Protein AF-A0A077FEL2-F1 (afdb_monomer)

Secondary structure (DSSP, 8-state):
----------HHHHTS------HHHHHHHHHHHHHHHHHSS-----SPPPSSHHHHHHHHHHHHHHS--SS---EEEEE-B-TTS-B-B-TTT-SB-EEEEE--------

Sequence (110 aa):
MSTFAVFGMTADVALSAPLELTLTDWNLAVEQQAANIMSGGKVKQLSQMFDAPQYAQQFMELTRKTDKFRDLRIRAKCVITDAKGKPVINVKTKAPKIGWLDFQPEERAA

Structure (mmCIF, N/CA/C/O backbone):
data_AF-A0A077FEL2-F1
#
_entry.id   AF-A0A077FEL2-F1
#
loop_
_atom_site.group_PDB
_atom_site.id
_atom_site.type_symbol
_atom_site.label_atom_id
_atom_site.label_alt_id
_atom_site.label_comp_id
_atom_site.label_asym_id
_atom_site.label_entity_id
_atom_site.label_seq_id
_atom_site.pdbx_PDB_ins_code
_atom_site.Cartn_x
_atom_site.Cartn_y
_atom_site.Cartn_z
_atom_site.occupancy
_atom_site.B_iso_or_equiv
_atom_site.auth_seq_id
_atom_site.auth_comp_id
_atom_site.auth_asym_id
_atom_site.auth_atom_id
_atom_site.pdbx_PDB_model_num
ATOM 1 N N . MET A 1 1 ? 35.258 -34.740 21.285 1.00 47.41 1 MET A N 1
ATOM 2 C CA . MET A 1 1 ? 35.035 -35.143 19.880 1.00 47.41 1 MET A CA 1
ATOM 3 C C . MET A 1 1 ? 35.190 -33.892 19.041 1.00 47.41 1 MET A C 1
ATOM 5 O O . MET A 1 1 ? 34.437 -32.961 19.282 1.00 47.41 1 MET A O 1
ATOM 9 N N . SER A 1 2 ? 36.213 -33.798 18.190 1.00 39.75 2 SER A N 1
ATOM 10 C CA . SER A 1 2 ? 36.489 -32.560 17.450 1.00 39.75 2 SER A CA 1
ATOM 11 C C . SER A 1 2 ? 36.044 -32.722 16.000 1.00 39.75 2 SER A C 1
ATOM 13 O O . SER A 1 2 ? 36.512 -33.631 15.318 1.00 39.75 2 SER A O 1
ATOM 15 N N . THR A 1 3 ? 35.114 -31.875 15.558 1.00 47.44 3 THR A N 1
ATOM 16 C CA . THR A 1 3 ? 34.645 -31.816 14.169 1.00 47.44 3 THR A CA 1
ATOM 17 C C . THR A 1 3 ? 35.556 -30.874 13.397 1.00 47.44 3 THR A C 1
ATOM 19 O O . THR A 1 3 ? 35.695 -29.712 13.772 1.00 47.44 3 THR A O 1
ATOM 22 N N . PHE A 1 4 ? 36.168 -31.365 12.324 1.00 48.72 4 PHE A N 1
ATOM 23 C CA . PHE A 1 4 ? 37.016 -30.564 11.445 1.00 48.72 4 PHE A CA 1
ATOM 24 C C . PHE A 1 4 ? 36.362 -30.438 10.069 1.00 48.72 4 PHE A C 1
ATOM 26 O O . PHE A 1 4 ? 35.787 -31.403 9.567 1.00 48.72 4 PHE A O 1
ATOM 33 N N . ALA A 1 5 ? 36.463 -29.255 9.464 1.00 59.62 5 ALA A N 1
ATOM 34 C CA . ALA A 1 5 ? 36.030 -28.982 8.098 1.00 59.62 5 ALA A CA 1
ATOM 35 C C . ALA A 1 5 ? 37.205 -28.418 7.291 1.00 59.62 5 ALA A C 1
ATOM 37 O O . ALA A 1 5 ? 38.020 -27.661 7.820 1.00 59.62 5 ALA A O 1
ATOM 38 N N . VAL A 1 6 ? 37.278 -28.793 6.013 1.00 66.12 6 VAL A N 1
ATOM 39 C CA . VAL A 1 6 ? 38.262 -28.276 5.057 1.00 66.12 6 VAL A CA 1
ATOM 40 C C . VAL A 1 6 ? 37.582 -27.198 4.224 1.00 66.12 6 VAL A C 1
ATOM 42 O O . VAL A 1 6 ? 36.566 -27.456 3.584 1.00 66.12 6 VAL A O 1
ATOM 45 N N . PHE A 1 7 ? 38.150 -25.997 4.239 1.00 60.66 7 PHE A N 1
ATOM 46 C CA . PHE A 1 7 ? 37.709 -24.878 3.414 1.00 60.66 7 PHE A CA 1
ATOM 47 C C . PHE A 1 7 ? 38.736 -24.650 2.306 1.00 60.66 7 PHE A C 1
ATOM 49 O O . PHE A 1 7 ? 39.930 -24.535 2.576 1.00 60.66 7 PHE A O 1
ATOM 56 N N . GLY A 1 8 ? 38.268 -24.590 1.063 1.00 67.00 8 GLY A N 1
ATOM 57 C CA . GLY A 1 8 ? 39.085 -24.323 -0.116 1.00 67.00 8 GLY A CA 1
ATOM 58 C C . GLY A 1 8 ? 38.218 -23.822 -1.269 1.00 67.00 8 GLY A C 1
ATOM 59 O O . GLY A 1 8 ? 37.004 -24.017 -1.264 1.00 67.00 8 GLY A O 1
ATOM 60 N N . MET A 1 9 ? 38.843 -23.165 -2.245 1.00 64.19 9 MET A N 1
ATOM 61 C CA . MET A 1 9 ? 38.192 -22.640 -3.446 1.00 64.19 9 MET A CA 1
ATOM 62 C C . MET A 1 9 ? 38.886 -23.249 -4.666 1.00 64.19 9 MET A C 1
ATOM 64 O O . MET A 1 9 ? 40.081 -23.031 -4.860 1.00 64.19 9 MET A O 1
ATOM 68 N N . THR A 1 10 ? 38.169 -24.057 -5.450 1.00 68.44 10 THR A N 1
ATOM 69 C CA . THR A 1 10 ? 38.665 -24.607 -6.724 1.00 68.44 10 THR A CA 1
ATOM 70 C C . THR A 1 10 ? 38.172 -23.744 -7.889 1.00 68.44 10 THR A C 1
ATOM 72 O O . THR A 1 10 ? 37.184 -23.022 -7.746 1.00 68.44 10 THR A O 1
ATOM 75 N N . ALA A 1 11 ? 38.849 -23.782 -9.043 1.00 61.38 11 ALA A N 1
ATOM 76 C CA . ALA A 1 11 ? 38.427 -23.036 -10.240 1.00 61.38 11 ALA A CA 1
ATOM 77 C C . ALA A 1 11 ? 36.980 -23.382 -10.650 1.00 61.38 11 ALA A C 1
ATOM 79 O O . ALA A 1 11 ? 36.211 -22.522 -11.069 1.00 61.38 11 ALA A O 1
ATOM 80 N N . ASP A 1 12 ? 36.593 -24.627 -10.414 1.00 59.44 12 ASP A N 1
ATOM 81 C CA . ASP A 1 12 ? 35.252 -25.182 -10.587 1.00 59.44 12 ASP A CA 1
ATOM 82 C C . ASP A 1 12 ? 34.220 -24.544 -9.632 1.00 59.44 12 ASP A C 1
ATOM 84 O O . ASP A 1 12 ? 33.083 -24.305 -10.029 1.00 59.44 12 ASP A O 1
ATOM 88 N N . VAL A 1 13 ? 34.616 -24.186 -8.402 1.00 59.91 13 VAL A N 1
ATOM 89 C CA . VAL A 1 13 ? 33.784 -23.406 -7.462 1.00 59.91 13 VAL A CA 1
ATOM 90 C C . VAL A 1 13 ? 33.774 -21.916 -7.832 1.00 59.91 13 VAL A C 1
ATOM 92 O O . VAL A 1 13 ? 32.763 -21.249 -7.639 1.00 59.91 13 VAL A O 1
ATOM 95 N N . ALA A 1 14 ? 34.843 -21.372 -8.418 1.00 56.22 14 ALA A N 1
ATOM 96 C CA . ALA A 1 14 ? 34.885 -19.979 -8.883 1.00 56.22 14 ALA A CA 1
ATOM 97 C C . ALA A 1 14 ? 34.051 -19.734 -10.159 1.00 56.22 14 ALA A C 1
ATOM 99 O O . ALA A 1 14 ? 33.538 -18.636 -10.356 1.00 56.22 14 ALA A O 1
ATOM 100 N N . LEU A 1 15 ? 33.847 -20.763 -10.987 1.00 58.19 15 LEU A N 1
ATOM 101 C CA . LEU A 1 15 ? 32.900 -20.742 -12.109 1.00 58.19 15 LEU A CA 1
ATOM 102 C C . LEU A 1 15 ? 31.428 -20.838 -11.660 1.00 58.19 15 LEU A C 1
ATOM 104 O O . LEU A 1 15 ? 30.534 -20.771 -12.504 1.00 58.19 15 LEU A O 1
ATOM 108 N N . SER A 1 16 ? 31.145 -20.920 -10.349 1.00 52.94 16 SER A N 1
ATOM 109 C CA . SER A 1 16 ? 29.792 -20.775 -9.785 1.00 52.94 16 SER A CA 1
ATOM 110 C C . SER A 1 16 ? 29.325 -19.304 -9.743 1.00 52.94 16 SER A C 1
ATOM 112 O O . SER A 1 16 ? 29.065 -18.706 -8.708 1.00 52.94 16 SER A O 1
ATOM 114 N N . ALA A 1 17 ? 29.263 -18.730 -10.944 1.00 55.44 17 ALA A N 1
ATOM 115 C CA . ALA A 1 17 ? 28.273 -17.796 -11.469 1.00 55.44 17 ALA A CA 1
ATOM 116 C C . ALA A 1 17 ? 27.619 -16.758 -10.527 1.00 55.44 17 ALA A C 1
ATOM 118 O O . ALA A 1 17 ? 26.651 -17.066 -9.830 1.00 55.44 17 ALA A O 1
ATOM 119 N N . PRO A 1 18 ? 27.913 -15.461 -10.717 1.00 51.41 18 PRO A N 1
ATOM 120 C CA . PRO A 1 18 ? 26.844 -14.499 -10.890 1.00 51.41 18 PRO A CA 1
ATOM 121 C C . PRO A 1 18 ? 26.307 -14.682 -12.315 1.00 51.41 18 PRO A C 1
ATOM 123 O O . PRO A 1 18 ? 26.927 -14.252 -13.285 1.00 51.41 18 PRO A O 1
ATOM 126 N N . LEU A 1 19 ? 25.158 -15.345 -12.465 1.00 59.56 19 LEU A N 1
ATOM 127 C CA . LEU A 1 19 ? 24.322 -15.095 -13.638 1.00 59.56 19 LEU A CA 1
ATOM 128 C C . LEU A 1 19 ? 23.886 -13.633 -13.518 1.00 59.56 19 LEU A C 1
ATOM 130 O O . LEU A 1 19 ? 22.868 -13.334 -12.895 1.00 59.56 19 LEU A O 1
ATOM 134 N N . GLU A 1 20 ? 24.697 -12.715 -14.042 1.00 58.69 20 GLU A N 1
ATOM 135 C CA . GLU A 1 20 ? 24.226 -11.386 -14.395 1.00 58.69 20 GLU A CA 1
ATOM 136 C C . GLU A 1 20 ? 23.135 -11.614 -15.436 1.00 58.69 20 GLU A C 1
ATOM 138 O O . GLU A 1 20 ? 23.406 -11.821 -16.618 1.00 58.69 20 GLU A O 1
ATOM 143 N N . LEU A 1 21 ? 21.893 -11.718 -14.958 1.00 61.41 21 LEU A N 1
ATOM 144 C CA . LEU A 1 21 ? 20.727 -11.797 -15.814 1.00 61.41 21 LEU A CA 1
ATOM 145 C C . LEU A 1 21 ? 20.849 -10.623 -16.781 1.00 61.41 21 LEU A C 1
ATOM 147 O O . LEU A 1 21 ? 20.960 -9.472 -16.346 1.00 61.41 21 LEU A O 1
ATOM 151 N N . THR A 1 22 ? 20.896 -10.914 -18.078 1.00 77.88 22 THR A N 1
ATOM 152 C CA . THR A 1 22 ? 20.987 -9.856 -19.079 1.00 77.88 22 THR A CA 1
ATOM 153 C C . THR A 1 22 ? 19.820 -8.891 -18.858 1.00 77.88 22 THR A C 1
ATOM 155 O O . THR A 1 22 ? 18.740 -9.303 -18.426 1.00 77.88 22 THR A O 1
ATOM 158 N N . LEU A 1 23 ? 20.008 -7.593 -19.118 1.00 80.00 23 LEU A N 1
ATOM 159 C CA . LEU A 1 23 ? 18.964 -6.580 -18.882 1.00 80.00 23 LEU A CA 1
ATOM 160 C C . LEU A 1 23 ? 17.618 -6.977 -19.523 1.00 80.00 23 LEU A C 1
ATOM 162 O O . LEU A 1 23 ? 16.550 -6.702 -18.982 1.00 80.00 23 LEU A O 1
ATOM 166 N N . THR A 1 24 ? 17.683 -7.672 -20.656 1.00 83.31 24 THR A N 1
ATOM 167 C CA . THR A 1 24 ? 16.547 -8.266 -21.362 1.00 83.31 24 THR A CA 1
ATOM 168 C C . THR A 1 24 ? 15.840 -9.359 -20.568 1.00 83.31 24 THR A C 1
ATOM 170 O O . THR A 1 24 ? 14.620 -9.299 -20.421 1.00 83.31 24 THR A O 1
ATOM 173 N N . ASP A 1 25 ? 16.580 -10.316 -20.010 1.00 86.19 25 ASP A N 1
ATOM 174 C CA . ASP A 1 25 ? 16.007 -11.400 -19.205 1.00 86.19 25 ASP A CA 1
ATOM 175 C C . ASP A 1 25 ? 15.405 -10.863 -17.903 1.00 86.19 25 ASP A C 1
ATOM 177 O O . ASP A 1 25 ? 14.357 -11.329 -17.453 1.00 86.19 25 ASP A O 1
ATOM 181 N N . TRP A 1 26 ? 16.027 -9.832 -17.323 1.00 86.50 26 TRP A N 1
ATOM 182 C CA . TRP A 1 26 ? 15.492 -9.136 -16.156 1.00 86.50 26 TRP A CA 1
ATOM 183 C C . TRP A 1 26 ? 14.160 -8.454 -16.459 1.00 86.50 26 TRP A C 1
ATOM 185 O O . TRP A 1 26 ? 13.187 -8.659 -15.735 1.00 86.50 26 TRP A O 1
ATOM 195 N N . ASN A 1 27 ? 14.087 -7.685 -17.547 1.00 89.00 27 ASN A N 1
ATOM 196 C CA . ASN A 1 27 ? 12.855 -7.005 -17.941 1.00 89.00 27 ASN A CA 1
ATOM 197 C C . ASN A 1 27 ? 11.723 -8.006 -18.202 1.00 89.00 27 ASN A C 1
ATOM 199 O O . ASN A 1 27 ? 10.611 -7.811 -17.716 1.00 89.00 27 ASN A O 1
ATOM 203 N N . LEU A 1 28 ? 12.019 -9.116 -18.884 1.00 88.75 28 LEU A N 1
ATOM 204 C CA . LEU A 1 28 ? 11.044 -10.174 -19.140 1.00 88.75 28 LEU A CA 1
ATOM 205 C C . LEU A 1 28 ? 10.557 -10.822 -17.835 1.00 88.75 28 LEU A C 1
ATOM 207 O O . LEU A 1 28 ? 9.354 -11.015 -17.649 1.00 88.75 28 LEU A O 1
ATOM 211 N N . ALA A 1 29 ? 11.462 -11.109 -16.896 1.00 87.50 29 ALA A N 1
ATOM 212 C CA . ALA A 1 29 ? 11.095 -11.641 -15.586 1.00 87.50 29 ALA A 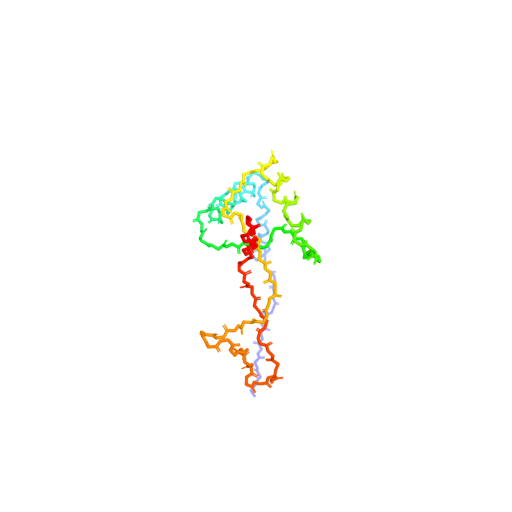CA 1
ATOM 213 C C . ALA A 1 29 ? 10.217 -10.658 -14.789 1.00 87.50 29 ALA A C 1
ATOM 215 O O . ALA A 1 29 ? 9.233 -11.068 -14.167 1.00 87.50 29 ALA A O 1
ATOM 216 N N . VAL A 1 30 ? 10.524 -9.357 -14.845 1.00 89.56 30 VAL A N 1
ATOM 217 C CA . VAL A 1 30 ? 9.724 -8.296 -14.215 1.00 89.56 30 VAL A CA 1
ATOM 218 C C . VAL A 1 30 ? 8.332 -8.214 -14.837 1.00 89.56 30 VAL A C 1
ATOM 220 O O . VAL A 1 30 ? 7.347 -8.142 -14.102 1.00 89.56 30 VAL A O 1
ATOM 223 N N . GLU A 1 31 ? 8.215 -8.278 -16.164 1.00 88.31 31 GLU A N 1
ATOM 224 C CA . GLU A 1 31 ? 6.926 -8.274 -16.863 1.00 88.31 31 GLU A CA 1
ATOM 225 C C . GLU A 1 31 ? 6.070 -9.490 -16.496 1.00 88.31 31 GLU A C 1
ATOM 227 O O . GLU A 1 31 ? 4.886 -9.348 -16.181 1.00 88.31 31 GLU A O 1
ATOM 232 N N . GLN A 1 32 ? 6.666 -10.684 -16.457 1.00 89.19 32 GLN A N 1
ATOM 233 C CA . GLN A 1 32 ? 5.974 -11.903 -16.032 1.00 89.19 32 GLN A CA 1
ATOM 234 C C . GLN A 1 32 ? 5.530 -11.823 -14.571 1.00 89.19 32 GLN A C 1
ATOM 236 O O . GLN A 1 32 ? 4.407 -12.199 -14.226 1.00 89.19 32 GLN A O 1
ATOM 241 N N . GLN A 1 33 ? 6.387 -11.302 -13.693 1.00 86.88 33 GLN A N 1
ATOM 242 C CA . GLN A 1 33 ? 6.043 -11.104 -12.293 1.00 86.88 33 GLN A CA 1
ATOM 243 C C . GLN A 1 33 ? 4.918 -10.076 -12.136 1.00 86.88 33 GLN A C 1
ATOM 245 O O . GLN A 1 33 ? 3.992 -10.304 -11.354 1.00 86.88 33 GLN A O 1
ATOM 250 N N . ALA A 1 34 ? 4.958 -8.976 -12.889 1.00 85.81 34 ALA A N 1
ATOM 251 C CA . ALA A 1 34 ? 3.901 -7.977 -12.908 1.00 85.81 34 ALA A CA 1
ATOM 252 C C . ALA A 1 34 ? 2.581 -8.590 -13.390 1.00 85.81 34 ALA A C 1
ATOM 254 O O . ALA A 1 34 ? 1.564 -8.419 -12.723 1.00 85.81 34 ALA A O 1
ATOM 255 N N . ALA A 1 35 ? 2.595 -9.383 -14.466 1.00 85.88 35 ALA A N 1
ATOM 256 C CA . ALA A 1 35 ? 1.419 -10.101 -14.954 1.00 85.88 35 ALA A CA 1
ATOM 257 C C . ALA A 1 35 ? 0.850 -11.068 -13.899 1.00 85.88 35 ALA A C 1
ATOM 259 O O . ALA A 1 35 ? -0.360 -11.100 -13.685 1.00 85.88 35 ALA A O 1
ATOM 260 N N . ASN A 1 36 ? 1.709 -11.793 -13.178 1.00 86.25 36 ASN A N 1
ATOM 261 C CA . ASN A 1 36 ? 1.300 -12.697 -12.099 1.00 86.25 36 ASN A CA 1
ATOM 262 C C . ASN A 1 36 ? 0.711 -11.954 -10.891 1.00 86.25 36 ASN A C 1
ATOM 264 O O . ASN A 1 36 ? -0.267 -12.396 -10.290 1.00 86.25 36 ASN A O 1
ATOM 268 N N . ILE A 1 37 ? 1.278 -10.804 -10.521 1.00 83.75 37 ILE A N 1
ATOM 269 C CA . ILE A 1 37 ? 0.722 -9.956 -9.458 1.00 83.75 37 ILE A CA 1
ATOM 270 C C . ILE A 1 37 ? -0.629 -9.385 -9.899 1.00 83.75 37 ILE A C 1
ATOM 272 O O . ILE A 1 37 ? -1.585 -9.415 -9.128 1.00 83.75 37 ILE A O 1
ATOM 276 N N . MET A 1 38 ? -0.716 -8.921 -11.146 1.00 83.00 38 MET A N 1
ATOM 277 C CA . MET A 1 38 ? -1.930 -8.371 -11.742 1.00 83.00 38 MET A CA 1
ATOM 278 C C . MET A 1 38 ? -2.995 -9.426 -12.034 1.00 83.00 38 MET A C 1
ATOM 280 O O . MET A 1 38 ? -4.143 -9.038 -12.235 1.00 83.00 38 MET A O 1
ATOM 284 N N . SER A 1 39 ? -2.667 -10.724 -12.047 1.00 84.19 39 SER A N 1
ATOM 285 C CA . SER A 1 39 ? -3.614 -11.848 -12.138 1.00 84.19 39 SER A CA 1
ATOM 286 C C . SER A 1 39 ? -4.006 -12.406 -10.756 1.00 84.19 39 SER A C 1
ATOM 288 O O . SER A 1 39 ? -5.141 -12.854 -10.567 1.00 84.19 39 SER A O 1
ATOM 290 N N . GLY A 1 40 ? -3.137 -12.279 -9.751 1.00 81.94 40 GLY A N 1
ATOM 291 C CA . GLY A 1 40 ? -3.401 -12.683 -8.370 1.00 81.94 40 GLY A CA 1
ATOM 292 C C . GLY A 1 40 ? -4.459 -11.834 -7.651 1.00 81.94 40 GLY A C 1
ATOM 293 O O . GLY A 1 40 ? -4.676 -10.673 -7.962 1.00 81.94 40 GLY A O 1
ATOM 294 N N . GLY A 1 41 ? -5.118 -12.395 -6.631 1.00 78.44 41 GLY A N 1
ATOM 295 C CA . GLY A 1 41 ? -6.126 -11.689 -5.814 1.00 78.44 41 GLY A CA 1
ATOM 296 C C . GLY A 1 41 ? -5.567 -10.802 -4.689 1.00 78.44 41 GLY A C 1
ATOM 297 O O . GLY A 1 41 ? -6.332 -10.237 -3.909 1.00 78.44 41 GLY A O 1
ATOM 298 N N . LYS A 1 42 ? -4.239 -10.707 -4.541 1.00 77.00 42 LYS A N 1
ATOM 299 C CA . LYS A 1 42 ? -3.607 -9.936 -3.459 1.00 77.00 42 LYS A CA 1
ATOM 300 C C . LYS A 1 42 ? -3.538 -8.453 -3.823 1.00 77.00 42 LYS A C 1
ATOM 302 O O . LYS A 1 42 ? -2.783 -8.065 -4.704 1.00 77.00 42 LYS A O 1
ATOM 307 N N . VAL A 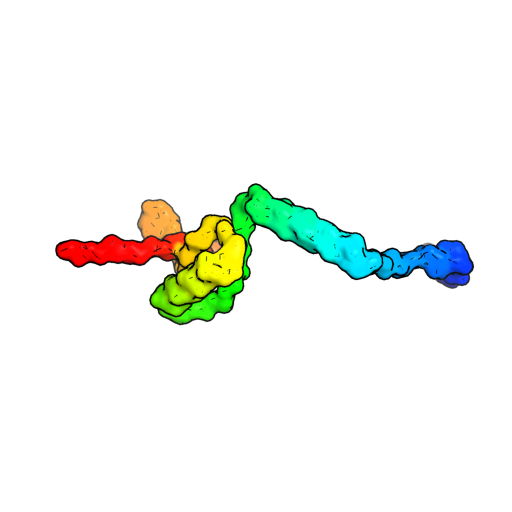1 43 ? -4.249 -7.624 -3.064 1.00 80.44 43 VAL A N 1
ATOM 308 C CA . VAL A 1 43 ? -4.163 -6.159 -3.160 1.00 80.44 43 VAL A CA 1
ATOM 309 C C . VAL A 1 43 ? -2.985 -5.654 -2.320 1.00 80.44 43 VAL A C 1
ATOM 311 O O . VAL A 1 43 ? -2.856 -6.024 -1.149 1.00 80.44 43 VAL A O 1
ATOM 314 N N . LYS A 1 44 ? -2.131 -4.808 -2.906 1.00 82.31 44 LYS A N 1
ATOM 315 C CA . LYS A 1 44 ? -1.033 -4.112 -2.213 1.00 82.31 44 LYS A CA 1
ATOM 316 C C . LYS A 1 44 ? -1.379 -2.641 -1.970 1.00 82.31 44 LYS A C 1
ATOM 318 O O . LYS A 1 44 ? -2.185 -2.060 -2.686 1.00 82.31 44 LYS A O 1
ATOM 323 N N . GLN A 1 45 ? -0.755 -2.042 -0.957 1.00 83.31 45 GLN A N 1
ATOM 324 C CA . GLN A 1 45 ? -0.841 -0.604 -0.707 1.00 83.31 45 GLN A CA 1
ATOM 325 C C . GLN A 1 45 ? -0.014 0.144 -1.768 1.00 83.31 45 GLN A C 1
ATOM 327 O O . GLN A 1 45 ? 1.182 -0.106 -1.885 1.00 83.31 45 GLN A O 1
ATOM 332 N N . LEU A 1 46 ? -0.661 1.024 -2.541 1.00 84.56 46 LEU A N 1
ATOM 333 C CA . LEU A 1 46 ? -0.037 1.763 -3.652 1.00 84.56 46 LEU A CA 1
ATOM 334 C C . LEU A 1 46 ? 0.458 3.164 -3.260 1.00 84.56 46 LEU A C 1
ATOM 336 O O . LEU A 1 46 ? 1.338 3.708 -3.917 1.00 84.56 46 LEU A O 1
ATOM 340 N N . SER A 1 47 ? -0.102 3.749 -2.200 1.00 85.06 47 SER A N 1
ATOM 341 C CA . SER A 1 47 ? 0.212 5.103 -1.737 1.00 85.06 47 SER A CA 1
ATOM 342 C C . SER A 1 47 ? 0.778 5.106 -0.320 1.00 85.06 47 SER A C 1
ATOM 344 O O . SER A 1 47 ? 0.629 4.144 0.439 1.00 85.06 47 SER A O 1
ATOM 346 N N . GLN A 1 48 ? 1.346 6.238 0.091 1.00 86.00 48 GLN A N 1
ATOM 347 C CA . GLN A 1 48 ? 1.527 6.530 1.513 1.00 86.00 48 GLN A CA 1
ATOM 348 C C . GLN A 1 48 ? 0.176 6.597 2.249 1.00 86.00 48 GLN A C 1
ATOM 350 O O . GLN A 1 48 ? -0.888 6.670 1.626 1.00 86.00 48 GLN A O 1
ATOM 355 N N . MET A 1 49 ? 0.213 6.540 3.580 1.00 84.06 49 MET A N 1
ATOM 356 C CA . MET A 1 49 ? -0.979 6.769 4.394 1.00 84.06 49 MET A CA 1
ATOM 357 C C . MET A 1 49 ? -1.311 8.260 4.384 1.00 84.06 49 MET A C 1
ATOM 359 O O . MET A 1 49 ? -0.435 9.080 4.641 1.00 84.06 49 MET A O 1
ATOM 363 N N . PHE A 1 50 ? -2.562 8.590 4.083 1.00 84.88 50 PHE A N 1
ATOM 364 C CA . PHE A 1 50 ? -3.069 9.957 4.132 1.00 84.88 50 PHE A CA 1
ATOM 365 C C . PHE A 1 50 ? -3.926 10.152 5.380 1.00 84.88 50 PHE A C 1
ATOM 367 O O . PHE A 1 50 ? -4.631 9.228 5.790 1.00 84.88 50 PHE A O 1
ATOM 374 N N . ASP A 1 51 ? -3.902 11.361 5.937 1.00 83.00 51 ASP A N 1
ATOM 375 C CA . ASP A 1 51 ? -4.703 11.700 7.119 1.00 83.00 51 ASP A CA 1
ATOM 376 C C . ASP A 1 51 ? -6.188 11.897 6.788 1.00 83.00 51 ASP A C 1
ATOM 378 O O . ASP A 1 51 ? -7.047 11.685 7.641 1.00 83.00 51 ASP A O 1
ATOM 382 N N . ALA A 1 52 ? -6.503 12.281 5.545 1.00 83.25 52 ALA A N 1
ATOM 383 C CA . ALA A 1 52 ? -7.861 12.593 5.113 1.00 83.25 52 ALA A CA 1
ATOM 384 C C . ALA A 1 52 ? -8.271 11.790 3.862 1.00 83.25 52 ALA A C 1
ATOM 386 O O . ALA A 1 52 ? -7.452 11.596 2.953 1.00 83.25 52 ALA A O 1
ATOM 387 N N . PRO A 1 53 ? -9.541 11.346 3.769 1.00 83.12 53 PRO A N 1
ATOM 388 C CA . PRO A 1 53 ? -10.014 10.513 2.663 1.00 83.12 53 PRO A CA 1
ATOM 389 C C . PRO A 1 53 ? -10.016 11.245 1.314 1.00 83.12 53 PRO A C 1
ATOM 391 O O . PRO A 1 53 ? -9.845 10.599 0.281 1.00 83.12 53 PRO A O 1
ATOM 394 N N . GLN A 1 54 ? -10.147 12.576 1.298 1.00 87.56 54 GLN A N 1
ATOM 395 C CA . GLN A 1 54 ? -10.155 13.370 0.064 1.00 87.56 54 GLN A CA 1
ATOM 396 C C . GLN A 1 54 ? -8.818 13.264 -0.685 1.00 87.56 54 GLN A C 1
ATOM 398 O O . GLN A 1 54 ? -8.804 13.112 -1.905 1.00 87.56 54 GLN A O 1
ATOM 403 N N . TYR A 1 55 ? -7.689 13.247 0.033 1.00 87.19 55 TYR A N 1
ATOM 404 C CA . TYR A 1 55 ? -6.371 13.059 -0.583 1.00 87.19 55 TYR A CA 1
ATOM 405 C C . TYR A 1 55 ? -6.209 11.655 -1.181 1.00 87.19 55 TYR A C 1
ATOM 407 O O . TYR A 1 55 ? -5.631 11.497 -2.256 1.00 87.19 55 TYR A O 1
ATOM 415 N N . ALA A 1 56 ? -6.770 10.632 -0.529 1.00 87.06 56 ALA A N 1
ATOM 416 C CA . ALA A 1 56 ? -6.781 9.273 -1.068 1.00 87.06 56 ALA A CA 1
ATOM 417 C C . ALA A 1 56 ? -7.639 9.168 -2.345 1.00 87.06 56 ALA A C 1
ATOM 419 O O . ALA A 1 56 ? -7.250 8.479 -3.289 1.00 87.06 56 ALA A O 1
AT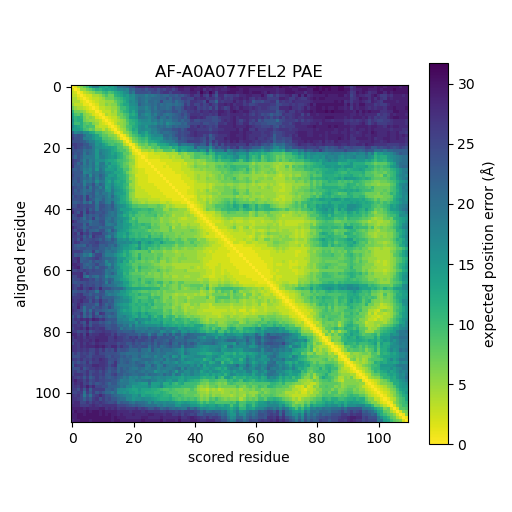OM 420 N N . GLN A 1 57 ? -8.767 9.886 -2.408 1.00 87.31 57 GLN A N 1
ATOM 421 C CA . GLN A 1 57 ? -9.600 9.985 -3.613 1.00 87.31 57 GLN A CA 1
ATOM 422 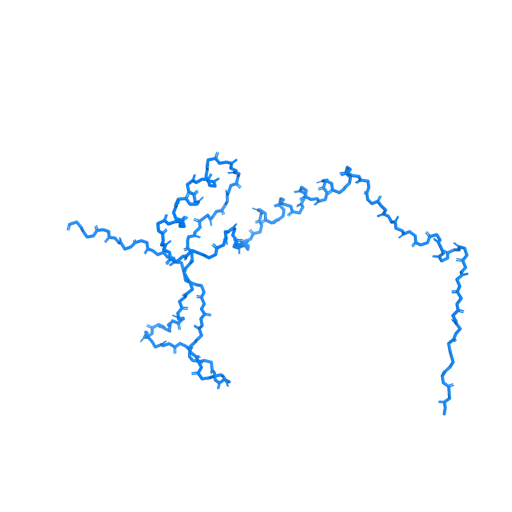C C . GLN A 1 57 ? -8.849 10.660 -4.767 1.00 87.31 57 GLN A C 1
ATOM 424 O O . GLN A 1 57 ? -8.805 10.112 -5.866 1.00 87.31 57 GLN A O 1
ATOM 429 N N . GLN A 1 58 ? -8.188 11.791 -4.508 1.00 88.62 58 GLN A N 1
ATOM 430 C CA . GLN A 1 58 ? -7.372 12.484 -5.511 1.00 88.62 58 GLN A CA 1
ATOM 431 C C . GLN A 1 58 ? -6.246 11.593 -6.046 1.00 88.62 58 GLN A C 1
ATOM 433 O O . GLN A 1 58 ? -6.006 11.544 -7.252 1.00 88.62 58 GLN A O 1
ATOM 438 N N . PHE A 1 59 ? -5.582 10.836 -5.168 1.00 87.75 59 PHE A N 1
ATOM 439 C CA . PHE A 1 59 ? -4.561 9.880 -5.587 1.00 87.75 59 PHE A CA 1
ATOM 440 C C . PHE A 1 59 ? -5.147 8.800 -6.505 1.00 87.75 59 PHE A C 1
ATOM 442 O O . PHE A 1 59 ? -4.581 8.523 -7.560 1.00 87.75 59 PHE A O 1
ATOM 449 N N . MET A 1 60 ? -6.311 8.240 -6.157 1.00 87.62 60 MET A N 1
ATOM 450 C CA . MET A 1 60 ? -7.005 7.278 -7.018 1.00 87.62 60 MET A CA 1
ATOM 451 C C . MET A 1 60 ? -7.354 7.861 -8.389 1.00 87.62 60 MET A C 1
ATOM 453 O O . MET A 1 60 ? -7.199 7.173 -9.396 1.00 87.62 60 MET A O 1
ATOM 457 N N . GLU A 1 61 ? -7.810 9.111 -8.455 1.00 89.50 61 GLU A N 1
ATOM 458 C CA . GLU A 1 61 ? -8.096 9.784 -9.726 1.00 89.50 61 GLU A CA 1
ATOM 459 C C . GLU A 1 61 ? -6.846 9.962 -10.589 1.00 89.50 61 GLU A C 1
ATOM 461 O O . GLU A 1 61 ? -6.911 9.765 -11.803 1.00 89.50 61 GLU A O 1
ATOM 466 N N . LEU A 1 62 ? -5.704 10.291 -9.981 1.00 89.69 62 LEU A N 1
ATOM 467 C CA . LEU A 1 62 ? -4.426 10.378 -10.685 1.00 89.69 62 LEU A CA 1
ATOM 468 C C . LEU A 1 62 ? -3.982 9.005 -11.196 1.00 89.69 62 LEU A C 1
ATOM 470 O O . LEU A 1 62 ? -3.652 8.871 -12.371 1.00 89.69 62 LEU A O 1
ATOM 474 N N . THR A 1 63 ? -4.044 7.964 -10.361 1.00 87.12 63 THR A N 1
ATOM 475 C CA . THR A 1 63 ? -3.684 6.598 -10.775 1.00 87.12 63 THR A CA 1
ATOM 476 C C . THR A 1 63 ? -4.547 6.116 -11.939 1.00 87.12 63 THR A C 1
ATOM 478 O O . THR A 1 63 ? -4.029 5.509 -12.871 1.00 87.12 63 THR A O 1
ATOM 481 N N . ARG A 1 64 ? -5.848 6.444 -11.934 1.00 86.62 64 ARG A N 1
ATOM 482 C CA . ARG A 1 64 ? -6.769 6.100 -13.029 1.00 86.62 64 ARG A CA 1
ATOM 483 C C . ARG A 1 64 ? -6.407 6.742 -14.366 1.00 86.62 64 ARG A C 1
ATOM 485 O O . ARG A 1 64 ? -6.758 6.187 -15.401 1.00 86.62 64 ARG A O 1
ATOM 492 N N . LYS A 1 65 ? -5.769 7.914 -14.349 1.00 88.12 65 LYS A N 1
ATOM 493 C CA . LYS A 1 65 ? -5.370 8.643 -15.562 1.00 88.12 65 LYS A CA 1
ATOM 494 C C . LYS A 1 65 ? -4.026 8.172 -16.111 1.00 88.12 65 LYS A C 1
ATOM 496 O O . LYS A 1 65 ? -3.824 8.236 -17.318 1.00 88.12 65 LYS A O 1
ATOM 501 N N . THR A 1 66 ? -3.122 7.737 -15.238 1.00 85.25 66 THR A N 1
ATOM 502 C CA . THR A 1 66 ? -1.719 7.501 -15.603 1.00 85.25 66 THR A CA 1
ATOM 503 C C . THR A 1 66 ? -1.417 6.051 -15.971 1.00 85.25 6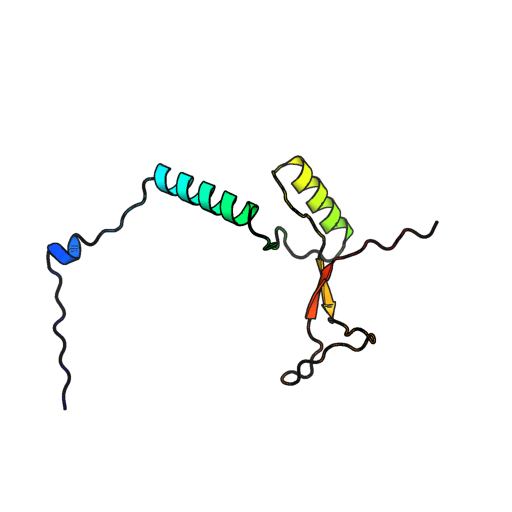6 THR A C 1
ATOM 505 O O . THR A 1 66 ? -0.585 5.827 -16.844 1.00 85.25 66 THR A O 1
ATOM 508 N N . ASP A 1 67 ? -2.045 5.067 -15.318 1.00 81.44 67 ASP A N 1
ATOM 509 C CA . ASP A 1 67 ? -1.565 3.680 -15.373 1.00 81.44 67 ASP A CA 1
ATOM 510 C C . ASP A 1 67 ? -2.691 2.631 -15.415 1.00 81.44 67 ASP A C 1
ATOM 512 O O . ASP A 1 67 ? -3.867 2.923 -15.186 1.00 81.44 67 ASP A O 1
ATOM 516 N N . LYS A 1 68 ? -2.328 1.378 -15.703 1.00 80.44 68 LYS A N 1
ATOM 517 C CA . LYS A 1 68 ? -3.208 0.211 -15.603 1.00 80.44 68 LYS A CA 1
ATOM 518 C C . LYS A 1 68 ? -3.427 -0.126 -14.132 1.00 80.44 68 LYS A C 1
ATOM 520 O O . LYS A 1 68 ? -2.493 -0.431 -13.399 1.00 80.44 68 LYS A O 1
ATOM 525 N N . PHE A 1 69 ? -4.682 -0.148 -13.706 1.00 81.06 69 PHE A N 1
ATOM 526 C CA . PHE A 1 69 ? -5.052 -0.451 -12.327 1.00 81.06 69 PHE A CA 1
ATOM 527 C C . PHE A 1 69 ? -6.051 -1.605 -12.257 1.00 81.06 69 PHE A C 1
ATOM 529 O O . PHE A 1 69 ? -6.788 -1.882 -13.203 1.00 81.06 69 PHE A O 1
ATOM 536 N N . ARG A 1 70 ? -6.098 -2.264 -11.098 1.00 76.56 70 ARG A N 1
ATOM 537 C CA . ARG A 1 70 ? -7.069 -3.310 -10.773 1.00 76.56 70 ARG A CA 1
ATOM 538 C C . ARG A 1 70 ? -7.537 -3.124 -9.330 1.00 76.56 70 ARG A C 1
ATOM 540 O O . ARG A 1 70 ? -6.710 -2.898 -8.452 1.00 76.56 70 ARG A O 1
ATOM 547 N N . ASP A 1 71 ? -8.850 -3.195 -9.106 1.00 75.56 71 ASP A N 1
ATOM 548 C CA . ASP A 1 71 ? -9.488 -3.164 -7.779 1.00 75.56 71 ASP A CA 1
ATOM 549 C C . ASP A 1 71 ? -9.013 -2.026 -6.853 1.00 75.56 71 ASP A C 1
ATOM 551 O O . ASP A 1 71 ? -8.664 -2.251 -5.692 1.00 75.56 71 ASP A O 1
ATOM 555 N N . LEU A 1 72 ? -9.007 -0.780 -7.346 1.00 80.88 72 LEU A N 1
ATOM 556 C CA . LEU A 1 72 ? -8.674 0.379 -6.510 1.00 80.88 72 LEU A CA 1
ATOM 557 C C . LEU A 1 72 ? -9.730 0.571 -5.413 1.00 80.88 72 LEU A C 1
ATOM 559 O O . LEU A 1 72 ? -10.891 0.865 -5.701 1.00 80.88 72 LEU A O 1
ATOM 563 N N . ARG A 1 73 ? -9.307 0.442 -4.154 1.00 82.50 73 ARG A N 1
ATOM 564 C CA . ARG A 1 73 ? -10.138 0.652 -2.963 1.00 82.50 73 ARG A CA 1
ATOM 565 C C . ARG A 1 73 ? -9.396 1.516 -1.957 1.00 82.50 73 ARG A C 1
ATOM 567 O O . ARG A 1 73 ? -8.208 1.304 -1.717 1.00 82.50 73 ARG A O 1
ATOM 574 N N . ILE A 1 74 ? -10.110 2.442 -1.327 1.00 83.69 74 ILE A N 1
ATOM 575 C CA . ILE A 1 74 ? -9.599 3.169 -0.165 1.00 83.69 74 ILE A CA 1
ATOM 576 C C . ILE A 1 74 ? -9.782 2.260 1.044 1.00 83.69 74 ILE A C 1
ATOM 578 O O . ILE A 1 74 ? -10.874 1.744 1.278 1.00 83.69 74 ILE A O 1
ATOM 582 N N . ARG A 1 75 ? -8.713 2.051 1.810 1.00 82.50 75 ARG A N 1
ATOM 583 C CA . ARG A 1 75 ? -8.763 1.322 3.076 1.00 82.50 75 ARG A CA 1
ATOM 584 C C . ARG A 1 75 ? -8.31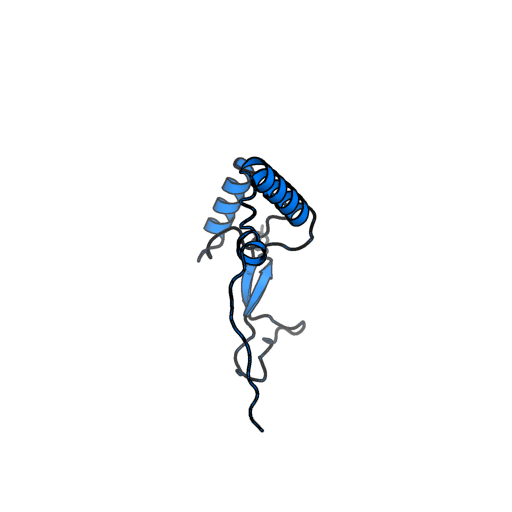5 2.236 4.198 1.00 82.50 75 ARG A C 1
ATOM 586 O O . ARG A 1 75 ? -7.273 2.876 4.085 1.00 82.50 75 ARG A O 1
ATOM 593 N N . ALA A 1 76 ? -9.079 2.266 5.278 1.00 81.00 76 ALA A N 1
ATOM 594 C CA . ALA A 1 76 ? -8.727 2.981 6.493 1.00 81.00 76 ALA A CA 1
ATOM 595 C C . ALA A 1 76 ? -8.176 1.994 7.530 1.00 81.00 76 ALA A C 1
ATOM 597 O O . ALA A 1 76 ? -8.642 0.855 7.634 1.00 81.00 76 ALA A O 1
ATOM 598 N N . LYS A 1 77 ? -7.157 2.418 8.288 1.00 78.31 77 LYS A N 1
ATOM 599 C CA . LYS A 1 77 ? -6.713 1.668 9.467 1.00 78.31 77 LYS A CA 1
ATOM 600 C C . LYS A 1 77 ? -7.676 1.967 10.603 1.00 78.31 77 LYS A C 1
ATOM 602 O O . LYS A 1 77 ? -7.645 3.057 11.163 1.00 78.31 77 LYS A O 1
ATOM 607 N N . CYS A 1 78 ? -8.509 1.000 10.949 1.00 73.56 78 CYS A N 1
ATOM 608 C CA . CYS A 1 78 ? -9.492 1.144 12.012 1.00 73.56 78 CYS A CA 1
ATOM 609 C C . CYS A 1 78 ? -9.348 0.001 13.011 1.00 73.56 78 CYS A C 1
ATOM 611 O O . CYS A 1 78 ? -8.766 -1.048 12.721 1.00 73.56 78 CYS A O 1
ATOM 613 N N . VAL A 1 79 ? -9.899 0.198 14.204 1.00 74.56 79 VAL A N 1
ATOM 614 C CA . VAL A 1 79 ? -10.064 -0.895 15.159 1.00 74.56 79 VAL A CA 1
ATOM 615 C C . VAL A 1 79 ? -11.041 -1.899 14.555 1.00 74.56 79 VAL A C 1
ATOM 617 O O . VAL A 1 79 ? -12.171 -1.539 14.236 1.00 74.56 79 VAL A O 1
ATOM 620 N N . ILE A 1 80 ? -10.605 -3.147 14.380 1.00 71.62 80 ILE A N 1
ATOM 621 C CA . ILE A 1 80 ? -11.483 -4.216 13.907 1.00 71.62 80 ILE A CA 1
ATOM 622 C C . ILE A 1 80 ? -12.520 -4.462 14.999 1.00 71.62 80 ILE A C 1
ATOM 624 O O . ILE A 1 80 ? -12.183 -4.885 16.110 1.00 71.62 80 ILE A O 1
ATOM 628 N N . THR A 1 81 ? -13.775 -4.190 14.677 1.00 71.62 81 THR A N 1
ATOM 629 C CA . THR A 1 81 ? -14.923 -4.518 15.511 1.00 71.62 81 THR A CA 1
ATOM 630 C C . THR A 1 81 ? -15.481 -5.877 15.097 1.00 71.62 81 THR A C 1
ATOM 632 O O . THR A 1 81 ? -15.484 -6.242 13.923 1.00 71.62 81 THR A O 1
ATOM 635 N N . ASP A 1 82 ? -15.900 -6.667 16.080 1.00 69.81 82 ASP A N 1
ATOM 636 C CA . ASP A 1 82 ? -16.632 -7.913 15.851 1.00 69.81 82 ASP A CA 1
ATOM 637 C 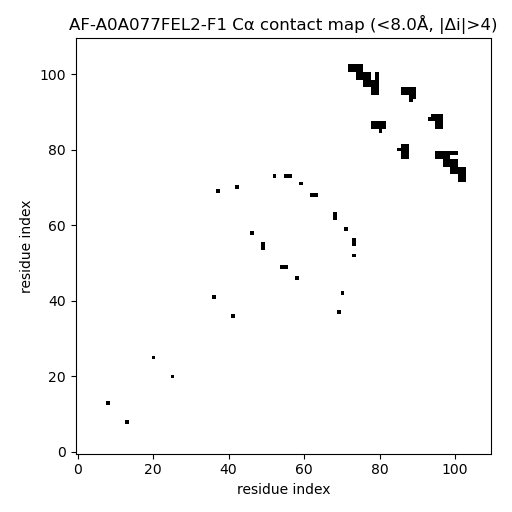C . ASP A 1 82 ? -18.078 -7.607 15.406 1.00 69.81 82 ASP A C 1
ATOM 639 O O . ASP A 1 82 ? -18.547 -6.476 15.550 1.00 69.81 82 ASP A O 1
ATOM 643 N N . ALA A 1 83 ? -18.832 -8.611 14.949 1.00 62.59 83 ALA A N 1
ATOM 644 C CA . ALA A 1 83 ? -20.220 -8.492 14.473 1.00 62.59 83 ALA A CA 1
ATOM 645 C C . ALA A 1 83 ? -21.200 -7.861 15.491 1.00 62.59 83 ALA A C 1
ATOM 647 O O . ALA A 1 83 ? -22.322 -7.500 15.149 1.00 62.59 83 ALA A O 1
ATOM 648 N N . LYS A 1 84 ? -20.781 -7.717 16.755 1.00 62.47 84 LYS A N 1
ATOM 649 C CA . LYS A 1 84 ? -21.522 -7.071 17.851 1.00 62.47 84 LYS A CA 1
ATOM 650 C C . LYS A 1 84 ? -20.979 -5.682 18.228 1.00 62.47 84 LYS A C 1
ATOM 652 O O . LYS A 1 84 ? -21.270 -5.195 19.316 1.00 62.47 84 LYS A O 1
ATOM 657 N N . GLY A 1 85 ? -20.129 -5.081 17.392 1.00 62.16 85 GLY A N 1
ATOM 658 C CA . GLY A 1 85 ? -19.556 -3.744 17.593 1.00 62.16 85 GLY A CA 1
ATOM 659 C C . GLY A 1 85 ? -18.472 -3.651 18.674 1.00 62.16 85 GLY A C 1
ATOM 660 O O . GLY A 1 85 ? -17.990 -2.560 18.967 1.00 62.16 85 GLY A O 1
ATOM 661 N N . LYS A 1 86 ? -18.060 -4.772 19.280 1.00 67.31 86 LYS A N 1
ATOM 662 C CA . LYS A 1 86 ? -17.004 -4.783 20.303 1.00 67.31 86 LYS A CA 1
ATOM 663 C C . LYS A 1 86 ? -15.625 -4.830 19.636 1.00 67.31 86 LYS A C 1
ATOM 665 O O . LYS A 1 86 ? -15.446 -5.625 18.713 1.00 67.31 86 LYS A O 1
ATOM 670 N N . PRO A 1 87 ? -14.645 -4.025 20.082 1.00 69.00 87 PRO A N 1
ATOM 671 C CA . PRO A 1 87 ? -13.301 -4.060 19.523 1.00 69.00 87 PRO A CA 1
ATOM 672 C C . PRO A 1 87 ? -12.661 -5.423 19.796 1.00 69.00 87 PRO A C 1
ATOM 674 O O . PRO A 1 87 ? -12.681 -5.908 20.928 1.00 69.00 87 PRO A O 1
ATOM 677 N N . VAL A 1 88 ? -12.083 -6.048 18.771 1.00 72.19 88 VAL A N 1
ATOM 678 C CA . VAL A 1 88 ? -11.350 -7.306 18.934 1.00 72.19 88 VAL A CA 1
ATOM 679 C C . VAL A 1 88 ? -10.060 -7.000 19.689 1.00 72.19 88 VAL A C 1
ATOM 681 O O . VAL A 1 88 ? -9.131 -6.414 19.138 1.00 72.19 88 VAL A O 1
ATOM 684 N N . ILE A 1 89 ? -10.001 -7.361 20.969 1.00 75.94 89 ILE A N 1
ATOM 685 C CA . ILE A 1 89 ? -8.826 -7.130 21.814 1.00 75.94 89 ILE A CA 1
ATOM 686 C C . ILE A 1 89 ? -7.832 -8.271 21.607 1.00 75.94 89 ILE A C 1
ATOM 688 O O . ILE A 1 89 ? -8.189 -9.448 21.654 1.00 75.94 89 ILE A O 1
ATOM 692 N N . ASN A 1 90 ? -6.561 -7.937 21.398 1.00 68.25 90 ASN A N 1
ATOM 693 C CA . ASN A 1 90 ? -5.507 -8.942 21.374 1.00 68.25 90 ASN A CA 1
ATOM 694 C C . ASN A 1 90 ? -5.201 -9.403 22.808 1.00 68.25 90 ASN A C 1
ATOM 696 O O . ASN A 1 90 ? -4.783 -8.604 23.645 1.00 68.25 90 ASN A O 1
ATOM 700 N N . VAL A 1 91 ? -5.367 -10.700 23.077 1.00 70.31 91 VAL A N 1
ATOM 7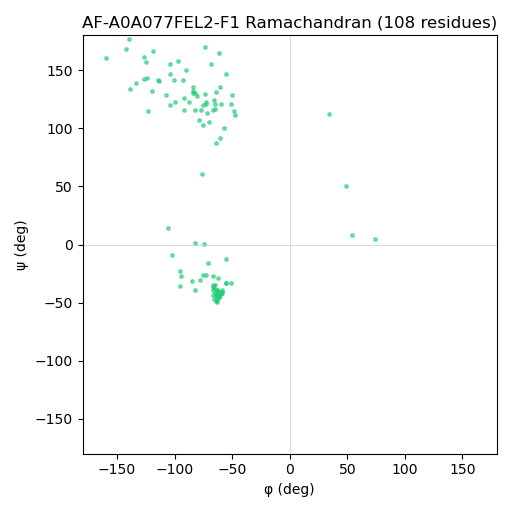01 C CA . VAL A 1 91 ? -5.199 -11.310 24.409 1.00 70.31 91 VAL A CA 1
ATOM 702 C C . VAL A 1 91 ? -3.821 -11.015 25.017 1.00 70.31 91 VAL A C 1
ATOM 704 O O . VAL A 1 91 ? -3.707 -10.840 26.227 1.00 70.31 91 VAL A O 1
ATOM 707 N N . LYS A 1 92 ? -2.775 -10.899 24.185 1.00 70.81 92 LYS A N 1
ATOM 708 C CA . LYS A 1 92 ? -1.395 -10.682 24.645 1.00 70.81 92 LYS A CA 1
ATOM 709 C C . LYS A 1 92 ? -1.079 -9.217 24.954 1.00 70.81 92 LYS A C 1
ATOM 711 O O . LYS A 1 92 ? -0.365 -8.942 25.911 1.00 70.81 92 LYS A O 1
ATOM 716 N N . THR A 1 93 ? -1.577 -8.279 24.148 1.00 69.00 93 THR A N 1
ATOM 717 C CA . THR A 1 93 ? -1.226 -6.850 24.270 1.00 69.00 93 THR A CA 1
ATOM 718 C C . THR A 1 93 ? -2.308 -6.015 24.943 1.00 69.00 93 THR A C 1
ATOM 720 O O . THR A 1 93 ? -2.068 -4.846 25.224 1.00 69.00 93 THR A O 1
ATOM 723 N N . LYS A 1 94 ? -3.500 -6.585 25.176 1.00 70.88 94 LYS A N 1
ATOM 724 C CA . LYS A 1 94 ? -4.708 -5.903 25.681 1.00 70.88 94 LYS A CA 1
ATOM 725 C C . LYS A 1 94 ? -5.131 -4.672 24.864 1.00 70.88 94 LYS A C 1
ATOM 727 O O . LYS A 1 94 ? -6.051 -3.963 25.256 1.00 70.88 94 LYS A O 1
ATOM 732 N N . ALA A 1 95 ? -4.497 -4.440 23.718 1.00 68.81 95 ALA A N 1
ATOM 733 C CA . ALA A 1 95 ? -4.806 -3.349 22.816 1.00 68.81 95 ALA A CA 1
ATOM 734 C C . ALA A 1 95 ? -5.869 -3.788 21.792 1.00 68.81 95 ALA A C 1
ATOM 736 O O . ALA A 1 95 ? -5.915 -4.972 21.418 1.00 68.81 95 ALA A O 1
ATOM 737 N N . PRO A 1 96 ? -6.698 -2.854 21.301 1.00 74.19 96 PRO A N 1
ATOM 738 C CA . PRO A 1 96 ? -7.601 -3.120 20.192 1.00 74.19 96 PRO A CA 1
ATOM 739 C C . PRO A 1 96 ? -6.811 -3.511 18.938 1.00 74.19 96 PRO A C 1
ATOM 741 O O . PRO A 1 96 ? -5.802 -2.889 18.599 1.00 74.19 96 PRO A O 1
ATOM 744 N N . LYS A 1 97 ? -7.255 -4.553 18.234 1.00 73.62 97 LYS A N 1
ATOM 745 C CA . LYS A 1 97 ? -6.622 -5.008 16.997 1.00 73.62 97 LYS A CA 1
ATOM 746 C C . LYS A 1 97 ? -6.907 -3.998 15.890 1.00 73.62 97 LYS A C 1
ATOM 748 O O . LYS A 1 97 ? -8.046 -3.846 15.459 1.00 73.62 97 LYS A O 1
ATOM 753 N N . ILE A 1 98 ? -5.862 -3.323 15.425 1.00 77.69 98 ILE A N 1
ATOM 754 C CA . ILE A 1 98 ? -5.934 -2.413 14.281 1.00 77.69 98 ILE A CA 1
ATOM 755 C C . ILE A 1 98 ? -5.845 -3.248 13.002 1.00 77.69 98 ILE A C 1
ATOM 757 O O . ILE A 1 98 ? -4.960 -4.095 12.862 1.00 77.69 98 ILE A O 1
ATOM 761 N N . GLY A 1 99 ? -6.768 -3.016 12.078 1.00 81.31 99 GLY A N 1
ATOM 762 C CA . GLY A 1 99 ? -6.820 -3.669 10.778 1.00 81.31 99 GLY A CA 1
ATOM 763 C C . GLY A 1 99 ? -7.206 -2.702 9.678 1.00 81.31 99 GLY A C 1
ATOM 764 O O . GLY A 1 99 ? -7.489 -1.534 9.924 1.00 81.31 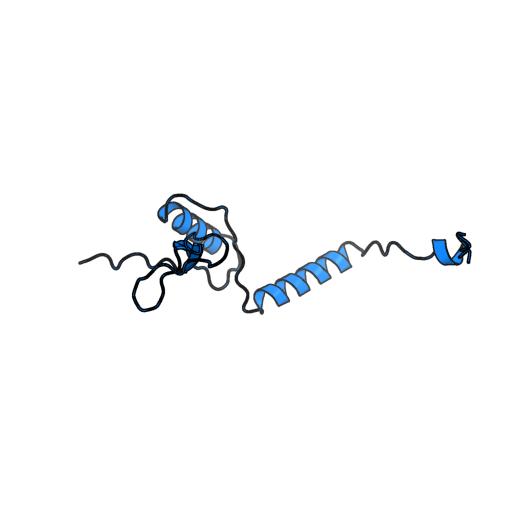99 GLY A O 1
ATOM 765 N N . TRP A 1 100 ? -7.205 -3.209 8.453 1.00 80.25 100 TRP A N 1
ATOM 766 C CA . TRP A 1 100 ? -7.690 -2.467 7.300 1.00 80.25 100 TRP A CA 1
ATOM 767 C C . TRP A 1 100 ? -9.170 -2.761 7.090 1.00 80.25 100 TRP A C 1
ATOM 769 O O . TRP A 1 100 ? -9.545 -3.926 6.959 1.00 80.25 100 TRP A O 1
ATOM 779 N N . LEU A 1 101 ? -9.979 -1.710 7.029 1.00 80.31 101 LEU A N 1
ATOM 780 C CA . LEU A 1 101 ? -11.375 -1.776 6.610 1.00 80.31 101 LEU A CA 1
ATOM 781 C C . LEU A 1 101 ? -11.539 -0.994 5.308 1.00 80.31 101 LEU A C 1
ATOM 783 O O . LEU A 1 101 ? -10.896 0.042 5.123 1.00 80.31 101 LEU A O 1
ATOM 787 N N . ASP A 1 102 ? -12.364 -1.508 4.397 1.00 80.12 102 ASP A N 1
ATOM 788 C CA . ASP A 1 102 ? -12.709 -0.801 3.163 1.00 80.12 102 ASP A CA 1
ATOM 789 C C . ASP A 1 102 ? -13.514 0.458 3.545 1.00 80.12 102 ASP A C 1
ATOM 791 O O . ASP A 1 102 ? -14.512 0.381 4.261 1.00 80.12 102 ASP A O 1
ATOM 795 N N . PHE A 1 103 ? -13.043 1.628 3.110 1.00 77.69 103 PHE A N 1
ATOM 796 C CA . PHE A 1 103 ? -13.697 2.905 3.374 1.00 77.69 103 PHE A CA 1
ATOM 797 C C . PHE A 1 103 ? -14.900 3.053 2.439 1.00 77.69 103 PHE A C 1
ATOM 799 O O . PHE A 1 103 ? -14.744 3.120 1.218 1.00 77.69 103 PHE A O 1
ATOM 806 N N . GLN A 1 104 ? -16.096 3.102 3.019 1.00 70.50 104 GLN A N 1
ATOM 807 C CA . GLN A 1 104 ? -17.321 3.480 2.323 1.00 70.50 104 GLN A CA 1
ATOM 808 C C . GLN A 1 104 ? -17.479 4.996 2.516 1.00 70.50 104 GLN A C 1
ATOM 810 O O . GLN A 1 104 ? -17.590 5.425 3.665 1.00 70.50 104 GLN A O 1
ATOM 815 N N . PRO A 1 105 ? -17.431 5.829 1.459 1.00 61.78 105 PRO A N 1
ATOM 816 C CA . PRO A 1 105 ? -17.839 7.219 1.606 1.00 61.78 105 PRO A CA 1
ATOM 817 C C . PRO A 1 105 ? -19.299 7.196 2.050 1.00 61.78 105 PRO A C 1
ATOM 819 O O . PRO A 1 105 ? -20.118 6.578 1.371 1.00 61.78 105 PRO A O 1
ATOM 822 N N . GLU A 1 106 ? -19.596 7.777 3.212 1.00 57.53 106 GLU A N 1
ATOM 823 C CA . GLU A 1 106 ? -20.957 7.791 3.741 1.00 57.53 106 GLU A CA 1
ATOM 824 C C . GLU A 1 106 ? -21.908 8.284 2.652 1.00 57.53 106 GLU A C 1
ATOM 826 O O . GLU A 1 106 ? -21.628 9.296 1.997 1.00 57.53 106 GLU A O 1
ATOM 831 N N . GLU A 1 107 ? -22.974 7.513 2.403 1.00 47.50 107 GLU A N 1
ATOM 832 C CA . GLU A 1 107 ? -24.057 7.913 1.515 1.00 47.50 107 GLU A CA 1
ATOM 833 C C . GLU A 1 107 ? -24.437 9.332 1.906 1.00 47.50 107 GLU A C 1
ATOM 835 O O . GLU A 1 107 ? -24.885 9.595 3.021 1.00 47.50 107 GLU A O 1
ATOM 840 N N . ARG A 1 108 ? -24.147 10.264 1.002 1.00 41.75 108 ARG A N 1
ATOM 841 C CA . ARG A 1 108 ? -24.473 11.669 1.152 1.00 41.75 108 ARG A CA 1
ATOM 842 C C . ARG A 1 108 ? -25.983 11.716 1.362 1.00 41.75 108 ARG A C 1
ATOM 844 O O . ARG A 1 108 ? -26.720 11.530 0.399 1.00 41.75 108 ARG A O 1
ATOM 851 N N . ALA A 1 109 ? -26.406 11.865 2.618 1.00 34.09 109 ALA A N 1
ATOM 852 C CA . ALA A 1 109 ? -27.798 12.039 2.986 1.00 34.09 109 ALA A CA 1
ATOM 853 C C . ALA A 1 109 ? -28.368 13.134 2.079 1.00 34.09 109 ALA A C 1
ATOM 855 O O . ALA A 1 109 ? -27.847 14.255 2.054 1.00 34.09 109 ALA A O 1
ATOM 856 N N . ALA A 1 110 ? -29.322 12.725 1.244 1.00 32.97 110 ALA A N 1
ATOM 857 C CA . ALA A 1 110 ? -30.115 13.604 0.402 1.00 32.97 110 ALA A CA 1
ATOM 858 C C . ALA A 1 110 ? -30.991 14.515 1.268 1.00 32.97 110 ALA A C 1
ATOM 860 O O . ALA A 1 110 ? -31.417 14.057 2.355 1.00 32.97 110 ALA A O 1
#

Solvent-accessible surface area (backbone atoms only — not comparable to full-atom values): 7418 Å² total; per-residue (Å²): 137,87,89,84,84,88,87,84,84,50,75,75,60,70,66,66,61,83,78,72,65,49,72,66,59,46,51,51,52,50,50,53,50,49,50,51,51,74,69,45,91,73,85,75,88,87,67,81,91,69,97,48,70,67,61,53,51,52,48,50,54,49,47,67,73,75,51,93,80,76,87,87,71,59,65,42,85,37,68,39,53,45,101,82,72,48,63,42,58,36,88,88,76,72,42,66,37,72,38,80,41,80,58,72,79,73,78,76,81,126

pLDDT: mean 74.08, std 13.44, range [32.97, 89.69]

Organism: NCBI:txid237609

Foldseek 3Di:
DDDDDDDDADVVNVVPDPPPPPPVNVVVVVVVVVVVVVVDPDDDDPDDDDPDVVVVVVVVVVCVVPDDDDDDFDWDFDQDADPVRHFDADPVPRDGDTDIDTDDPPDPDD

Mean predicted aligned error: 13.81 Å

Radius of gyration: 24.75 Å; Cα contacts (8 Å, |Δi|>4): 64; chains: 1; bounding box: 69×49×47 Å